Protein AF-A0A6G3TDX9-F1 (afdb_monomer)

Mean predicted aligned error: 9.87 Å

Foldseek 3Di:
DDDDDDDDPDDPPDPDQDDFDWAADPVRQKIKTWDAPDPPGPFIWIKMWGGPDPDIDIDTAHDPGGDDSPWHWHADPVRWIWIWDQDPQKTWIWIWDDDVPHIDIGTPGIHHDDDPPPD

Structure (mmCIF, N/CA/C/O backbone):
data_AF-A0A6G3TDX9-F1
#
_entry.id   AF-A0A6G3TDX9-F1
#
loop_
_atom_site.group_PDB
_atom_site.id
_atom_site.type_symbol
_atom_site.label_atom_id
_atom_site.label_alt_id
_atom_site.label_comp_id
_atom_site.label_asym_id
_atom_site.label_entity_id
_atom_site.label_seq_id
_atom_site.pdbx_PDB_ins_code
_atom_site.Cartn_x
_atom_site.Cartn_y
_atom_site.Cartn_z
_atom_site.occupancy
_atom_site.B_iso_or_equiv
_atom_site.auth_seq_id
_atom_site.auth_comp_id
_atom_site.auth_asym_id
_atom_site.auth_atom_id
_atom_site.pdbx_PDB_model_num
ATOM 1 N N . MET A 1 1 ? 19.898 -35.264 -2.817 1.00 43.19 1 MET A N 1
ATOM 2 C CA . MET A 1 1 ? 18.826 -35.116 -1.815 1.00 43.19 1 MET A CA 1
ATOM 3 C C . MET A 1 1 ? 19.438 -34.341 -0.661 1.00 43.19 1 MET A C 1
ATOM 5 O O . MET A 1 1 ? 20.154 -34.930 0.132 1.00 43.19 1 MET A O 1
ATOM 9 N N . THR A 1 2 ? 19.285 -33.019 -0.653 1.00 46.84 2 THR A N 1
ATOM 10 C CA . THR A 1 2 ? 19.831 -32.162 0.409 1.00 46.84 2 THR A CA 1
ATOM 11 C C . THR A 1 2 ? 18.643 -31.636 1.193 1.00 46.84 2 THR A C 1
ATOM 13 O O . THR A 1 2 ? 17.867 -30.842 0.672 1.00 46.84 2 THR A O 1
ATOM 16 N N . ALA A 1 3 ? 18.450 -32.166 2.398 1.00 39.59 3 ALA A N 1
ATOM 17 C CA . ALA A 1 3 ? 17.445 -31.690 3.334 1.00 39.59 3 ALA A CA 1
ATOM 18 C C . ALA 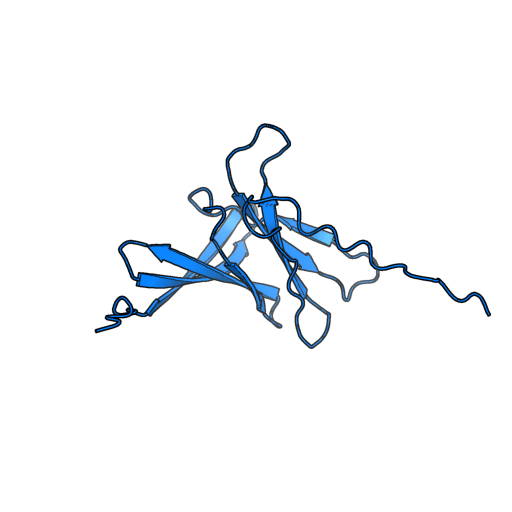A 1 3 ? 18.004 -30.458 4.058 1.00 39.59 3 ALA A C 1
ATOM 20 O O . ALA A 1 3 ? 19.026 -30.554 4.735 1.00 39.59 3 ALA A O 1
ATOM 21 N N . CYS A 1 4 ? 17.351 -29.308 3.906 1.00 45.56 4 CYS A N 1
ATOM 22 C CA . CYS A 1 4 ? 17.621 -28.143 4.740 1.00 45.56 4 CYS A CA 1
ATOM 23 C C . CYS A 1 4 ? 16.918 -28.348 6.085 1.00 45.56 4 CYS A C 1
ATOM 25 O O . CYS A 1 4 ? 15.689 -28.369 6.143 1.00 45.56 4 CYS A O 1
ATOM 27 N N . ALA A 1 5 ? 17.691 -28.520 7.154 1.00 51.22 5 ALA A N 1
ATOM 28 C CA . ALA A 1 5 ? 17.175 -28.411 8.510 1.00 51.22 5 ALA A CA 1
ATOM 29 C C . ALA A 1 5 ? 16.913 -26.927 8.810 1.00 51.22 5 ALA A C 1
ATOM 31 O O . ALA A 1 5 ? 17.806 -26.098 8.645 1.00 51.22 5 ALA A O 1
ATOM 32 N N . ILE A 1 6 ? 15.690 -26.597 9.225 1.00 57.28 6 ILE A N 1
ATOM 33 C CA . ILE A 1 6 ? 15.356 -25.293 9.802 1.00 57.28 6 ILE A CA 1
ATOM 34 C C . ILE A 1 6 ? 15.062 -25.509 11.283 1.00 57.28 6 ILE A C 1
ATOM 36 O O . ILE A 1 6 ? 14.081 -26.154 11.648 1.00 57.28 6 ILE A O 1
ATOM 40 N N . GLU A 1 7 ? 15.951 -25.024 12.141 1.00 54.69 7 GLU A N 1
ATOM 41 C CA . GLU A 1 7 ? 15.716 -24.976 13.581 1.00 54.69 7 GLU A CA 1
ATOM 42 C C . GLU A 1 7 ? 14.887 -23.719 13.896 1.00 54.69 7 GLU A C 1
ATOM 44 O O . GLU A 1 7 ? 15.243 -22.627 13.437 1.00 54.69 7 GLU A O 1
ATOM 49 N N . PRO A 1 8 ? 13.778 -23.816 14.651 1.00 45.53 8 PRO A N 1
ATOM 50 C CA . PRO A 1 8 ? 13.016 -22.644 15.041 1.00 45.53 8 PRO A CA 1
ATOM 51 C C . PRO A 1 8 ? 13.688 -22.017 16.262 1.00 45.53 8 PRO A C 1
ATOM 53 O O . PRO A 1 8 ? 13.599 -22.543 17.369 1.00 45.53 8 PRO A O 1
ATOM 56 N N . SER A 1 9 ? 14.341 -20.871 16.081 1.00 46.41 9 SER A N 1
ATOM 57 C CA . SER A 1 9 ? 14.753 -20.054 17.222 1.00 46.41 9 SER A CA 1
ATOM 58 C C . SER A 1 9 ? 13.597 -19.130 17.600 1.00 46.41 9 SER A C 1
ATOM 60 O O . SE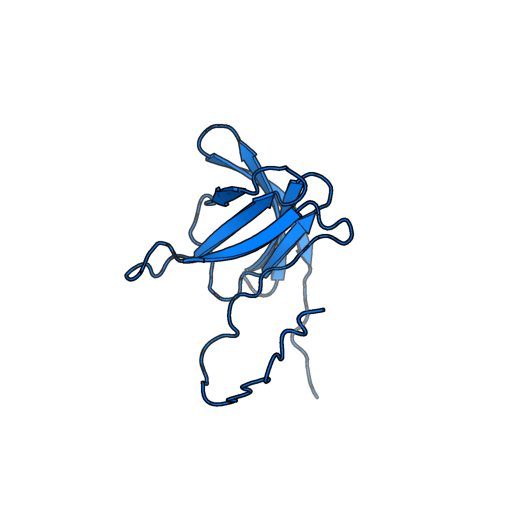R A 1 9 ? 13.432 -18.041 17.048 1.00 46.41 9 SER A O 1
ATOM 62 N N . ALA A 1 10 ? 12.735 -19.618 18.492 1.00 51.50 10 ALA A N 1
ATOM 63 C CA . ALA A 1 10 ? 11.758 -18.795 19.185 1.00 51.50 10 ALA A CA 1
ATOM 64 C C . ALA A 1 10 ? 12.417 -18.219 20.443 1.00 51.50 10 ALA A C 1
ATOM 66 O O . ALA A 1 10 ? 12.552 -18.912 21.447 1.00 51.50 10 ALA A O 1
ATOM 67 N N . ASP A 1 11 ? 12.804 -16.948 20.380 1.00 50.22 11 ASP A N 1
ATOM 68 C CA . ASP A 1 11 ? 13.046 -16.131 21.567 1.00 50.22 11 ASP A CA 1
ATOM 69 C C . ASP A 1 11 ? 11.858 -15.164 21.734 1.00 50.22 11 ASP A C 1
ATOM 71 O O . ASP A 1 11 ? 11.704 -14.243 20.922 1.00 50.22 11 ASP A O 1
ATOM 75 N N . PRO A 1 12 ? 10.962 -15.365 22.721 1.00 51.47 12 PRO A N 1
ATOM 76 C CA . PRO A 1 12 ? 9.927 -14.400 23.052 1.00 51.47 12 PRO A CA 1
ATOM 77 C C . PRO A 1 12 ? 10.502 -13.421 24.082 1.00 51.47 12 PRO A C 1
ATOM 79 O O . PRO A 1 12 ? 10.135 -13.434 25.254 1.00 51.47 12 PRO A O 1
ATOM 82 N N . GLY A 1 13 ? 11.448 -12.597 23.640 1.00 49.03 13 GLY A N 1
ATOM 83 C CA . GLY A 1 13 ? 12.182 -11.664 24.487 1.00 49.03 13 GLY A CA 1
ATOM 84 C C . GLY A 1 13 ? 12.286 -10.268 23.888 1.00 49.03 13 GLY A C 1
ATOM 85 O O . GLY A 1 13 ? 13.360 -9.681 23.909 1.00 49.03 13 GLY A O 1
ATOM 86 N N . ASN A 1 14 ? 11.204 -9.703 23.338 1.00 42.69 14 ASN A N 1
ATOM 87 C CA . ASN A 1 14 ? 11.175 -8.259 23.090 1.00 42.69 14 ASN A CA 1
ATOM 88 C C . ASN A 1 14 ? 9.755 -7.680 23.111 1.00 42.69 14 ASN A C 1
ATOM 90 O O . ASN A 1 14 ? 8.970 -7.892 22.189 1.00 42.69 14 ASN A O 1
ATOM 94 N N . SER A 1 15 ? 9.460 -6.897 24.148 1.00 52.66 15 SER A N 1
ATOM 95 C CA . SER A 1 15 ? 8.309 -5.993 24.218 1.00 52.66 15 SER A CA 1
ATOM 96 C C . SER A 1 15 ? 8.561 -4.789 23.297 1.00 52.66 15 SER A C 1
ATOM 98 O O . SER A 1 15 ? 8.885 -3.690 23.737 1.00 52.66 15 SER A O 1
ATOM 100 N N . GLY A 1 16 ? 8.496 -5.034 21.990 1.00 48.56 16 GLY A N 1
ATOM 101 C CA . GLY A 1 16 ? 8.606 -4.051 20.917 1.00 48.56 16 GLY A CA 1
ATOM 102 C C . GLY A 1 16 ? 7.702 -4.502 19.775 1.00 48.56 16 GLY A C 1
ATOM 103 O O . GLY A 1 16 ? 7.611 -5.703 19.530 1.00 48.56 16 GLY A O 1
ATOM 104 N N . ALA A 1 17 ? 6.992 -3.553 19.154 1.00 51.03 17 ALA A N 1
ATOM 105 C CA . ALA A 1 17 ? 5.903 -3.773 18.196 1.00 51.03 17 ALA A CA 1
ATOM 106 C C . ALA A 1 17 ? 6.109 -5.007 17.286 1.00 51.03 17 ALA A C 1
ATOM 108 O O . ALA A 1 17 ? 7.228 -5.208 16.796 1.00 51.03 17 ALA A O 1
ATOM 109 N N . PRO A 1 18 ? 5.064 -5.833 17.057 1.00 50.06 18 PRO A N 1
ATOM 110 C CA . PRO A 1 18 ? 5.175 -7.036 16.237 1.00 50.06 18 PRO A CA 1
ATOM 111 C C . PRO A 1 18 ? 5.870 -6.698 14.917 1.00 50.06 18 PRO A C 1
ATOM 113 O O . PRO A 1 18 ? 5.507 -5.736 14.241 1.00 50.06 18 PRO A O 1
ATOM 116 N N . ARG A 1 19 ? 6.927 -7.458 14.595 1.00 54.81 19 ARG A N 1
ATOM 117 C CA . ARG A 1 19 ? 7.709 -7.287 13.363 1.00 54.81 19 ARG A CA 1
ATOM 118 C C . ARG A 1 19 ? 6.730 -7.193 12.198 1.00 54.81 19 ARG A C 1
ATOM 120 O O . ARG A 1 19 ? 5.941 -8.117 12.037 1.00 54.81 19 ARG A O 1
ATOM 127 N N . ALA A 1 20 ? 6.797 -6.114 11.415 1.00 59.41 20 ALA A N 1
ATOM 128 C CA . ALA A 1 20 ? 5.981 -5.933 10.218 1.00 59.41 20 ALA A CA 1
ATOM 129 C C . ALA A 1 20 ? 6.150 -7.150 9.295 1.00 59.41 20 ALA A C 1
ATOM 131 O O . ALA A 1 20 ? 7.134 -7.259 8.556 1.00 59.41 20 ALA A O 1
ATOM 132 N N . GLY A 1 21 ? 5.230 -8.107 9.421 1.00 80.31 21 GLY A N 1
ATOM 133 C CA . GLY A 1 21 ? 5.215 -9.327 8.634 1.00 80.31 21 GLY A CA 1
ATOM 134 C C . GLY A 1 21 ? 4.993 -8.977 7.170 1.00 80.31 21 GLY A C 1
ATOM 135 O O . GLY A 1 21 ? 4.337 -7.986 6.850 1.00 80.31 21 GLY A O 1
ATOM 136 N N . CYS A 1 22 ? 5.569 -9.775 6.275 1.00 88.56 22 CYS A N 1
ATOM 137 C CA . CYS A 1 22 ? 5.164 -9.731 4.879 1.00 88.56 22 CYS A CA 1
ATOM 138 C C . CYS A 1 22 ? 3.925 -10.613 4.700 1.00 88.56 22 CYS A C 1
ATOM 140 O O . CYS A 1 22 ? 3.893 -11.754 5.164 1.00 88.56 22 CYS A O 1
ATOM 142 N N . SER A 1 23 ? 2.912 -10.075 4.030 1.00 95.25 23 SER A N 1
ATOM 143 C CA . SER A 1 23 ? 1.717 -10.809 3.616 1.00 95.25 23 SER A CA 1
ATOM 144 C C . SER A 1 23 ? 1.849 -11.167 2.143 1.00 95.25 23 SER A C 1
ATOM 146 O O . SER A 1 23 ? 2.371 -10.369 1.367 1.00 95.25 23 SER A O 1
ATOM 148 N N . ILE A 1 24 ? 1.366 -12.344 1.742 1.00 96.25 24 ILE A N 1
ATOM 149 C CA . ILE A 1 24 ? 1.440 -12.844 0.362 1.00 96.25 24 ILE A CA 1
ATOM 150 C C . ILE A 1 24 ? 0.025 -13.193 -0.110 1.00 96.25 24 ILE A C 1
ATOM 152 O O . ILE A 1 24 ? -0.789 -13.725 0.643 1.00 96.25 24 ILE A O 1
ATOM 156 N N . THR A 1 25 ? -0.286 -12.866 -1.361 1.00 97.69 25 THR A N 1
ATOM 157 C CA . THR A 1 25 ? -1.531 -13.286 -2.022 1.00 97.69 25 THR A CA 1
ATOM 158 C C . THR A 1 25 ? -1.608 -14.808 -2.148 1.00 97.69 25 THR A C 1
ATOM 160 O O . THR A 1 25 ? -0.592 -15.478 -2.302 1.00 97.69 25 THR A O 1
ATOM 163 N N . ALA A 1 26 ? -2.819 -15.370 -2.172 1.00 96.38 26 ALA A N 1
ATOM 164 C CA . ALA A 1 26 ? -3.013 -16.819 -2.311 1.00 96.38 26 ALA A CA 1
ATOM 165 C C . ALA A 1 26 ? -2.389 -17.403 -3.595 1.00 96.38 26 ALA A C 1
ATOM 167 O O . ALA A 1 26 ? -1.921 -18.537 -3.594 1.00 96.38 26 ALA A O 1
ATOM 168 N N . ALA A 1 27 ? -2.359 -16.621 -4.679 1.00 94.00 27 ALA A N 1
ATOM 169 C CA . ALA A 1 27 ? -1.724 -17.013 -5.936 1.00 94.00 27 ALA A CA 1
ATOM 170 C C . ALA A 1 27 ? -0.187 -16.905 -5.907 1.00 94.00 27 ALA A C 1
ATOM 172 O O . ALA A 1 27 ? 0.467 -17.313 -6.860 1.00 94.00 27 ALA A O 1
ATOM 173 N N . GLY A 1 28 ? 0.396 -16.325 -4.854 1.00 95.44 28 GLY A N 1
ATOM 174 C CA . GLY A 1 28 ? 1.838 -16.119 -4.726 1.00 95.44 28 GLY A CA 1
ATOM 175 C C . GLY A 1 28 ? 2.414 -15.012 -5.613 1.00 95.44 28 GLY A C 1
ATOM 176 O O . GLY A 1 28 ? 3.611 -14.773 -5.548 1.00 95.44 28 GLY A O 1
ATOM 177 N N . ALA A 1 29 ? 1.589 -14.322 -6.409 1.00 97.12 29 ALA A N 1
ATOM 178 C CA . ALA A 1 29 ? 2.037 -13.308 -7.365 1.00 97.12 29 ALA A CA 1
ATOM 179 C C . ALA A 1 29 ? 2.503 -12.008 -6.706 1.00 97.12 29 ALA A C 1
ATOM 181 O O . ALA A 1 29 ? 3.503 -11.414 -7.107 1.00 97.12 29 ALA A O 1
ATOM 182 N N . TYR A 1 30 ? 1.797 -11.586 -5.659 1.00 97.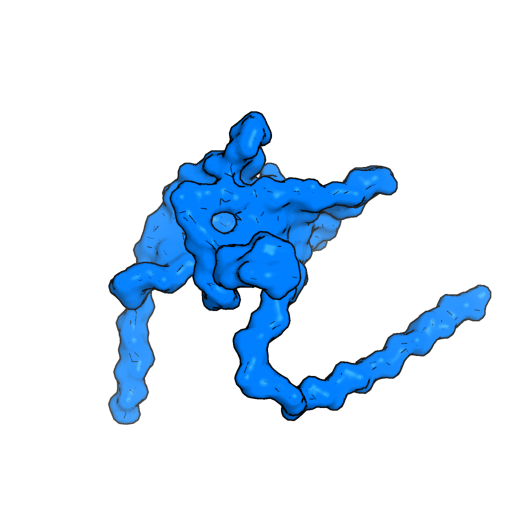88 30 TYR A N 1
ATOM 183 C CA . TYR A 1 30 ? 2.092 -10.347 -4.947 1.00 97.88 30 TYR A CA 1
ATOM 184 C C . TYR A 1 30 ? 2.310 -10.576 -3.461 1.00 97.88 30 TYR A C 1
ATOM 186 O O . TYR A 1 30 ? 1.623 -11.397 -2.844 1.00 97.88 30 TYR A O 1
ATOM 194 N N . ALA A 1 31 ? 3.213 -9.779 -2.893 1.00 97.94 31 ALA A N 1
ATOM 195 C CA . ALA A 1 31 ? 3.379 -9.606 -1.459 1.00 97.94 31 ALA A CA 1
ATOM 196 C C . ALA A 1 31 ? 3.341 -8.119 -1.075 1.00 97.94 31 ALA A C 1
ATOM 198 O O . ALA A 1 31 ? 3.518 -7.247 -1.926 1.00 97.94 31 ALA A O 1
ATOM 199 N N . ALA A 1 32 ? 3.087 -7.818 0.194 1.00 97.62 32 ALA A N 1
ATOM 200 C CA . ALA A 1 32 ? 3.252 -6.472 0.729 1.00 97.62 32 ALA A CA 1
ATOM 201 C C . ALA A 1 32 ? 3.758 -6.512 2.169 1.00 97.62 32 ALA A C 1
ATOM 203 O O . ALA A 1 32 ? 3.505 -7.470 2.902 1.00 97.62 32 ALA A O 1
ATOM 204 N N . ARG A 1 33 ? 4.465 -5.459 2.573 1.00 95.81 33 ARG A N 1
ATOM 205 C CA . ARG A 1 33 ? 4.925 -5.256 3.950 1.00 95.81 33 ARG A CA 1
ATOM 206 C C . ARG A 1 33 ? 4.994 -3.773 4.285 1.00 95.81 33 ARG A C 1
ATOM 208 O O . ARG A 1 33 ? 5.085 -2.936 3.389 1.00 95.81 33 ARG A O 1
ATOM 215 N N . LEU A 1 34 ? 5.021 -3.467 5.575 1.00 94.38 34 LEU A N 1
ATOM 216 C CA . LEU A 1 34 ? 5.391 -2.141 6.048 1.00 94.38 34 LEU A CA 1
ATOM 217 C C . LEU A 1 34 ? 6.923 -2.064 6.183 1.00 94.38 34 LEU A C 1
ATOM 219 O O . LEU A 1 34 ? 7.550 -2.910 6.831 1.00 94.38 34 LEU A O 1
ATOM 223 N N . ALA A 1 35 ? 7.532 -1.080 5.528 1.00 92.38 35 ALA A N 1
ATOM 224 C CA . ALA A 1 35 ? 8.969 -0.831 5.519 1.00 92.38 35 ALA A CA 1
ATOM 225 C C . ALA A 1 35 ? 9.295 0.487 6.234 1.00 92.38 35 ALA A C 1
ATOM 227 O O . ALA A 1 35 ? 8.448 1.371 6.338 1.00 92.38 35 ALA A O 1
ATOM 228 N N . ARG A 1 36 ? 10.528 0.618 6.737 1.00 89.94 36 ARG A N 1
ATOM 229 C CA . ARG A 1 36 ? 11.030 1.850 7.367 1.00 89.94 36 ARG A CA 1
ATOM 230 C C . ARG A 1 36 ? 11.878 2.644 6.388 1.00 89.94 36 ARG A C 1
ATOM 232 O O . ARG A 1 36 ? 12.654 2.059 5.628 1.00 89.94 36 ARG A O 1
ATOM 239 N N . SER A 1 37 ? 11.786 3.967 6.452 1.00 82.94 37 SER A N 1
ATOM 240 C CA . SER A 1 37 ? 12.602 4.903 5.668 1.00 82.94 37 SER A CA 1
ATOM 241 C C . SER A 1 37 ? 14.051 4.975 6.170 1.00 82.94 37 SER A C 1
ATOM 243 O O . SER A 1 37 ? 14.502 6.008 6.644 1.00 82.94 37 SER A O 1
ATOM 245 N N . GLY A 1 38 ? 14.799 3.874 6.067 1.00 76.69 38 GLY A N 1
ATOM 246 C CA . GLY A 1 38 ? 16.213 3.806 6.449 1.00 76.69 38 GLY A CA 1
ATOM 247 C C . GLY A 1 38 ? 16.472 3.590 7.951 1.00 76.69 38 GLY A C 1
ATOM 248 O O . GLY A 1 38 ? 15.530 3.501 8.739 1.00 76.69 38 GLY A O 1
ATOM 249 N N . PRO A 1 39 ? 17.753 3.456 8.348 1.00 68.44 39 PRO A N 1
ATOM 250 C CA . PRO A 1 39 ? 18.153 3.109 9.717 1.00 68.44 39 PRO A CA 1
ATOM 251 C C . PRO A 1 39 ? 17.785 4.179 10.756 1.00 68.44 39 PRO A C 1
ATOM 253 O O . PRO A 1 39 ? 17.389 3.822 11.862 1.00 68.44 39 PRO A O 1
ATOM 256 N N . ASP A 1 40 ? 17.834 5.456 10.369 1.00 72.62 40 ASP A N 1
ATOM 257 C CA . ASP A 1 40 ? 17.481 6.605 11.219 1.00 72.62 40 ASP A CA 1
ATOM 258 C C . ASP A 1 40 ? 16.064 7.140 10.935 1.00 72.62 40 ASP A C 1
ATOM 260 O O . ASP A 1 40 ? 15.669 8.195 11.426 1.00 72.62 40 ASP A O 1
ATOM 264 N N . GLY A 1 41 ? 15.299 6.443 10.089 1.00 65.88 41 GLY A N 1
ATOM 265 C CA . GLY A 1 41 ? 13.948 6.843 9.723 1.00 65.88 41 GLY A CA 1
ATOM 266 C C . GLY A 1 41 ? 12.914 6.389 10.742 1.00 65.88 41 GLY A C 1
ATOM 267 O O . GLY A 1 41 ? 12.751 5.188 10.993 1.00 65.88 41 GLY A O 1
ATOM 268 N N . ASP A 1 42 ? 12.146 7.350 11.243 1.00 73.69 42 ASP A N 1
ATOM 269 C CA . ASP A 1 42 ? 10.950 7.096 12.057 1.00 73.69 42 ASP A CA 1
ATOM 270 C C . ASP A 1 42 ? 9.685 6.899 11.208 1.00 73.69 42 ASP A C 1
ATOM 272 O O . ASP A 1 42 ? 8.643 6.497 11.717 1.00 73.69 42 ASP A O 1
ATOM 276 N N . ALA A 1 43 ? 9.772 7.149 9.899 1.00 85.38 43 ALA A N 1
ATOM 277 C CA . ALA A 1 43 ? 8.649 7.019 8.981 1.00 85.38 43 ALA A CA 1
ATOM 278 C C . ALA A 1 43 ? 8.508 5.589 8.446 1.00 85.38 43 ALA A C 1
ATOM 280 O O . ALA A 1 43 ? 9.481 4.993 7.963 1.00 85.38 43 ALA A O 1
ATOM 281 N N . TRP A 1 44 ? 7.276 5.081 8.461 1.00 91.81 44 TRP A N 1
ATOM 282 C CA . TRP A 1 44 ? 6.905 3.848 7.781 1.00 91.81 44 TRP A CA 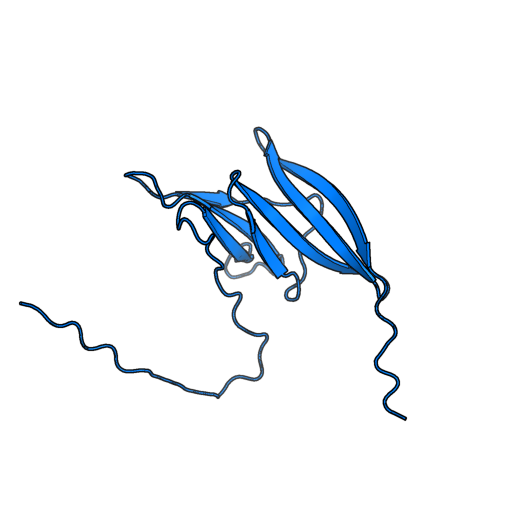1
ATOM 283 C C . TRP A 1 44 ? 6.261 4.134 6.425 1.00 91.81 44 TRP A C 1
ATOM 285 O O . TRP A 1 44 ? 5.631 5.174 6.227 1.00 91.81 44 TRP A O 1
ATOM 295 N N . TYR A 1 45 ? 6.408 3.204 5.486 1.00 93.50 45 TYR A N 1
ATOM 296 C CA . TYR A 1 45 ? 5.703 3.227 4.209 1.00 93.50 45 TYR A CA 1
ATOM 297 C C . TYR A 1 45 ? 5.345 1.807 3.747 1.00 93.50 45 TYR A C 1
ATOM 299 O O . TYR A 1 45 ? 6.083 0.857 4.032 1.00 93.50 45 TYR A O 1
ATOM 307 N N . PRO A 1 46 ? 4.232 1.627 3.019 1.00 95.50 46 PRO A N 1
ATOM 308 C CA . PRO A 1 46 ? 3.893 0.355 2.398 1.00 95.50 46 PRO A CA 1
ATOM 309 C C . PRO A 1 46 ? 4.836 0.051 1.236 1.00 95.50 46 PRO A C 1
ATOM 311 O O . PRO A 1 46 ? 5.160 0.917 0.428 1.00 95.50 46 PRO A O 1
ATOM 314 N N . GLU A 1 47 ? 5.244 -1.201 1.115 1.00 95.88 47 GLU A N 1
ATOM 315 C CA . GLU A 1 47 ? 6.043 -1.700 0.003 1.00 95.88 47 GLU A CA 1
ATOM 316 C C . GLU A 1 47 ? 5.305 -2.872 -0.643 1.00 95.88 47 GLU A C 1
ATOM 318 O O . GLU A 1 47 ? 4.857 -3.787 0.051 1.00 95.88 47 GLU A O 1
ATOM 323 N N . ARG A 1 48 ? 5.167 -2.845 -1.972 1.00 96.56 48 ARG A N 1
ATOM 324 C CA . ARG A 1 48 ? 4.569 -3.930 -2.759 1.00 96.56 48 ARG A CA 1
ATOM 325 C C . ARG A 1 48 ? 5.657 -4.731 -3.442 1.00 96.56 48 ARG A C 1
ATOM 327 O O . ARG A 1 48 ? 6.520 -4.155 -4.096 1.00 96.56 48 ARG A O 1
ATOM 334 N N . TRP A 1 49 ? 5.564 -6.049 -3.393 1.00 97.31 49 TRP A N 1
ATOM 335 C CA . TRP A 1 49 ? 6.464 -6.953 -4.096 1.00 97.31 49 TRP A CA 1
ATOM 336 C C . TRP A 1 49 ? 5.721 -7.709 -5.190 1.00 97.31 49 TRP A C 1
ATOM 338 O O . TRP A 1 49 ? 4.589 -8.147 -4.983 1.00 97.31 49 TRP A O 1
ATOM 348 N N . THR A 1 50 ? 6.375 -7.879 -6.334 1.00 96.88 50 THR A N 1
ATOM 349 C CA . THR A 1 50 ? 5.946 -8.785 -7.407 1.00 96.88 50 THR A CA 1
ATOM 350 C C . THR A 1 50 ? 6.874 -9.990 -7.388 1.00 96.88 50 THR A C 1
ATOM 352 O O . THR A 1 50 ? 8.092 -9.810 -7.387 1.00 96.88 50 THR A O 1
ATOM 355 N N . LEU A 1 51 ? 6.310 -11.194 -7.324 1.00 97.00 51 LEU A N 1
ATOM 356 C CA . LEU A 1 51 ? 7.037 -12.437 -7.049 1.00 97.00 51 LEU A CA 1
ATOM 357 C C 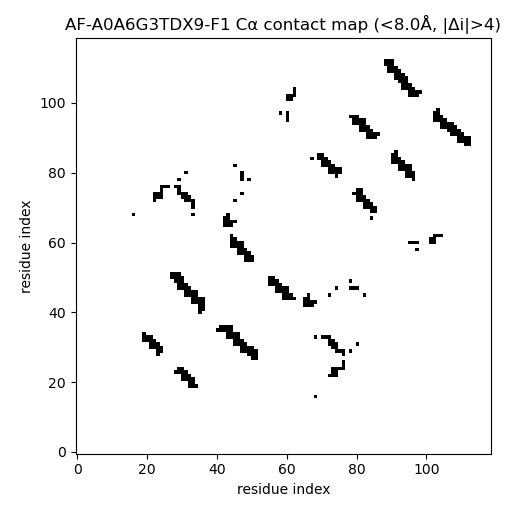. LEU A 1 51 ? 6.869 -13.503 -8.142 1.00 97.00 51 LEU A C 1
ATOM 359 O O . LEU A 1 51 ? 7.657 -14.441 -8.188 1.00 97.00 51 LEU A O 1
ATOM 363 N N . ASP A 1 52 ? 5.874 -13.374 -9.021 1.00 94.88 52 ASP A N 1
ATOM 364 C CA . ASP A 1 52 ? 5.563 -14.321 -10.106 1.00 94.88 52 ASP A CA 1
ATOM 365 C C . ASP A 1 52 ? 6.371 -14.101 -11.398 1.00 94.88 52 ASP A C 1
ATOM 367 O O . ASP A 1 52 ? 6.135 -14.766 -12.408 1.00 94.88 52 ASP A O 1
ATOM 371 N N . GLY A 1 53 ? 7.342 -13.187 -11.378 1.00 89.56 53 GLY A N 1
ATOM 372 C CA . GLY A 1 53 ? 8.270 -12.947 -12.481 1.00 89.56 53 GLY A CA 1
ATOM 373 C C . GLY A 1 53 ? 9.593 -13.712 -12.339 1.00 89.56 53 GLY A C 1
ATOM 374 O O . GLY A 1 53 ? 9.961 -14.117 -11.236 1.00 89.56 53 GLY A O 1
ATOM 375 N N . PRO A 1 54 ? 10.366 -13.860 -13.433 1.00 92.88 54 PRO A N 1
ATOM 376 C CA . PRO A 1 54 ? 11.722 -14.415 -13.366 1.00 92.88 54 PRO A CA 1
ATOM 377 C C . PRO A 1 54 ? 12.668 -13.556 -12.511 1.00 92.88 54 PRO A C 1
ATOM 379 O O . PRO A 1 54 ? 13.655 -14.065 -11.987 1.00 92.88 54 PRO A O 1
ATOM 382 N N . GLU A 1 55 ? 12.349 -12.268 -12.355 1.00 95.88 55 GLU A N 1
ATOM 383 C CA . GLU A 1 55 ? 13.082 -11.306 -11.534 1.00 95.88 55 GLU A CA 1
ATOM 384 C C . GLU A 1 55 ? 12.102 -10.605 -10.574 1.00 95.88 55 GLU A C 1
ATOM 386 O O . GLU A 1 55 ? 11.480 -9.605 -10.942 1.00 95.88 55 GLU A O 1
ATOM 391 N N . PRO A 1 56 ? 11.903 -11.141 -9.356 1.00 96.12 56 PRO A N 1
ATOM 392 C CA . PRO A 1 56 ? 11.088 -10.502 -8.330 1.00 96.12 56 PRO A CA 1
ATOM 393 C C . PRO A 1 56 ? 11.607 -9.111 -7.961 1.00 96.12 56 PRO A C 1
ATOM 395 O O . PRO A 1 56 ? 12.816 -8.892 -7.869 1.00 96.12 56 PRO A O 1
ATOM 398 N N . TYR A 1 57 ? 10.698 -8.174 -7.701 1.00 95.19 57 TYR A N 1
ATOM 399 C CA . TYR A 1 57 ? 11.064 -6.793 -7.380 1.00 95.19 57 TYR A CA 1
ATOM 400 C C . TYR A 1 57 ? 10.096 -6.139 -6.395 1.00 95.19 57 TYR A C 1
ATOM 402 O O . TYR A 1 57 ? 8.927 -6.522 -6.287 1.00 95.19 57 TYR A O 1
ATOM 410 N N . ALA A 1 58 ? 10.594 -5.116 -5.701 1.00 95.31 58 ALA A N 1
ATOM 411 C CA . ALA A 1 58 ? 9.848 -4.309 -4.746 1.00 95.31 58 ALA A CA 1
ATOM 412 C C . ALA A 1 58 ? 9.596 -2.897 -5.291 1.00 95.31 58 ALA A C 1
ATOM 414 O O . ALA A 1 58 ? 10.430 -2.327 -5.994 1.00 95.31 58 ALA A O 1
ATOM 415 N N . VAL A 1 59 ? 8.437 -2.337 -4.957 1.00 95.50 59 VAL A N 1
ATOM 416 C CA . VAL A 1 59 ? 8.037 -0.969 -5.285 1.00 95.50 59 VAL A CA 1
ATOM 417 C C . VAL A 1 59 ? 7.592 -0.282 -3.994 1.00 95.50 59 VAL A C 1
ATOM 419 O O . VAL A 1 59 ? 6.617 -0.739 -3.385 1.00 95.50 59 VAL A O 1
ATOM 422 N N . PRO A 1 60 ? 8.268 0.800 -3.567 1.00 94.62 60 PRO A N 1
ATOM 423 C CA . PRO A 1 60 ? 7.804 1.600 -2.445 1.00 94.62 60 PRO A CA 1
ATOM 424 C C . PRO A 1 60 ? 6.520 2.333 -2.844 1.00 94.62 60 PRO A C 1
ATOM 426 O O . PRO A 1 60 ? 6.410 2.851 -3.955 1.00 94.62 60 PRO A O 1
ATOM 429 N N . LEU A 1 61 ? 5.555 2.383 -1.931 1.00 95.56 61 LEU A N 1
ATOM 430 C CA . LEU A 1 61 ? 4.277 3.069 -2.108 1.00 95.56 61 LEU A CA 1
ATOM 431 C C . LEU A 1 61 ? 4.109 4.171 -1.047 1.00 95.56 61 LEU A C 1
ATOM 433 O O . LEU A 1 61 ? 3.202 4.083 -0.220 1.00 95.56 61 LEU A O 1
ATOM 437 N N . PRO A 1 62 ? 4.976 5.204 -1.017 1.00 91.56 62 PRO A N 1
ATOM 438 C CA . PRO A 1 62 ? 4.827 6.296 -0.062 1.00 91.56 62 PRO A CA 1
ATOM 439 C C . PRO A 1 62 ? 3.503 7.026 -0.310 1.00 91.56 62 PRO A C 1
ATOM 441 O O . PRO A 1 62 ? 3.215 7.419 -1.443 1.00 91.56 62 PRO A O 1
ATOM 444 N N . GLY A 1 63 ? 2.694 7.178 0.738 1.00 87.44 63 GLY A N 1
ATOM 445 C CA . GLY A 1 63 ? 1.472 7.977 0.698 1.00 87.44 63 GLY A CA 1
ATOM 446 C C . GLY A 1 63 ? 1.759 9.479 0.779 1.00 87.44 63 GLY A C 1
ATOM 447 O O . GLY A 1 63 ? 2.908 9.921 0.741 1.00 87.44 63 GLY A O 1
ATOM 448 N N . ASN A 1 64 ? 0.702 10.275 0.949 1.00 86.06 64 ASN A N 1
ATOM 449 C CA . ASN A 1 64 ? 0.829 11.721 1.190 1.00 86.06 64 ASN A CA 1
ATOM 450 C C . ASN A 1 64 ? 1.337 12.049 2.609 1.00 86.06 64 ASN A C 1
ATOM 452 O O . ASN A 1 64 ? 1.635 13.204 2.915 1.00 86.06 64 ASN A O 1
ATOM 456 N N . GLN A 1 65 ? 1.425 11.037 3.469 1.00 85.94 65 GLN A N 1
ATOM 457 C CA . GLN A 1 65 ? 1.875 11.096 4.849 1.00 85.94 65 GLN A CA 1
ATOM 458 C C . GLN A 1 65 ? 2.670 9.821 5.188 1.00 85.94 65 GLN A C 1
ATOM 460 O O . GLN A 1 65 ? 2.474 8.797 4.523 1.00 85.94 65 GLN A O 1
ATOM 465 N N . PRO A 1 66 ? 3.557 9.855 6.199 1.00 89.56 66 PRO A N 1
ATOM 466 C CA . PRO A 1 66 ? 4.146 8.636 6.744 1.00 89.56 66 PRO A CA 1
ATOM 467 C C . PRO A 1 66 ? 3.068 7.740 7.367 1.00 89.56 66 PRO A C 1
ATOM 469 O O . PRO A 1 66 ? 2.058 8.227 7.876 1.00 89.56 66 PRO A O 1
ATOM 472 N N . GLU A 1 67 ? 3.301 6.431 7.334 1.00 92.69 67 GLU A N 1
ATOM 473 C CA . GLU A 1 67 ? 2.473 5.460 8.043 1.00 92.69 67 GLU A CA 1
ATOM 474 C C . GLU A 1 67 ? 2.909 5.307 9.500 1.00 92.69 67 GLU A C 1
ATOM 476 O O . GLU A 1 67 ? 4.070 5.524 9.860 1.00 92.69 67 GLU A O 1
ATOM 481 N N . GLU A 1 68 ? 1.967 4.857 10.322 1.00 90.38 68 GLU A N 1
ATOM 482 C CA . GLU A 1 68 ? 2.218 4.475 11.705 1.00 90.38 68 GLU A CA 1
ATOM 483 C C . GLU A 1 68 ? 2.704 3.024 11.780 1.00 90.38 68 GLU A C 1
ATOM 485 O O . GLU A 1 68 ? 2.378 2.195 10.931 1.00 90.38 68 GLU A O 1
ATOM 490 N N . ALA A 1 69 ? 3.423 2.665 12.847 1.00 87.50 69 ALA A N 1
ATOM 491 C CA . ALA A 1 69 ? 3.903 1.291 13.045 1.00 87.50 69 ALA A CA 1
ATOM 492 C C . ALA A 1 69 ? 2.767 0.248 13.142 1.00 87.50 69 ALA A C 1
ATOM 494 O O . ALA A 1 69 ? 3.002 -0.939 12.927 1.00 87.50 69 ALA A O 1
ATOM 495 N N . GLY A 1 70 ? 1.553 0.690 13.492 1.00 88.50 70 GLY A N 1
ATOM 496 C CA . GLY A 1 70 ? 0.345 -0.136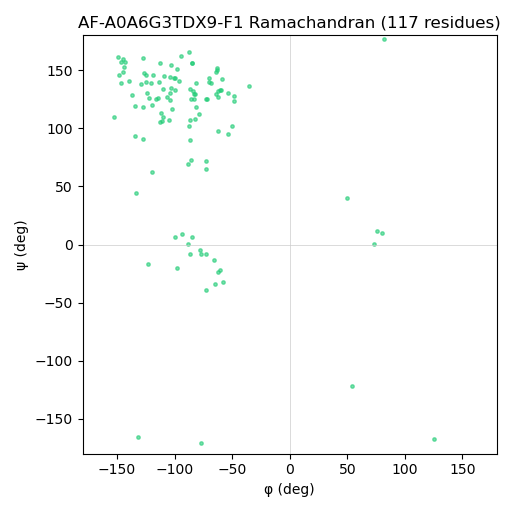 13.548 1.00 88.50 70 GLY A CA 1
ATOM 497 C C . GLY A 1 70 ? -0.429 -0.222 12.230 1.00 88.50 70 GLY A C 1
ATOM 498 O O . GLY A 1 70 ? -1.470 -0.871 12.203 1.00 88.50 70 GLY A O 1
ATOM 499 N N . THR A 1 71 ? 0.034 0.432 11.158 1.00 92.44 71 THR A N 1
ATOM 500 C CA . THR A 1 71 ? -0.571 0.294 9.831 1.00 92.44 71 THR A CA 1
ATOM 501 C C . THR A 1 71 ? -0.415 -1.144 9.345 1.00 92.44 71 THR A C 1
ATOM 503 O O . THR A 1 71 ? 0.686 -1.697 9.313 1.00 92.44 71 THR A O 1
ATOM 506 N N . GLU A 1 72 ? -1.517 -1.739 8.900 1.00 94.62 72 GLU A N 1
ATOM 507 C CA . GLU A 1 72 ? -1.521 -3.085 8.334 1.00 94.62 72 GLU A CA 1
ATOM 508 C C . GLU A 1 72 ? -1.646 -3.025 6.813 1.00 94.62 72 GLU A C 1
ATOM 510 O O . GLU A 1 72 ? -2.340 -2.169 6.258 1.00 94.62 72 GLU A O 1
ATOM 515 N N . VAL A 1 73 ? -0.969 -3.949 6.127 1.00 96.50 73 VAL A N 1
ATOM 516 C CA . VAL A 1 73 ? -0.965 -4.021 4.664 1.00 96.50 73 VAL A CA 1
ATOM 517 C C . VAL A 1 73 ? -1.289 -5.427 4.179 1.00 96.50 73 VAL A C 1
ATOM 519 O O . VAL A 1 73 ? -0.778 -6.420 4.697 1.00 96.50 73 VAL A O 1
ATOM 522 N N . GLN A 1 74 ? -2.116 -5.511 3.141 1.00 97.50 74 GLN A N 1
ATOM 523 C CA . GLN A 1 74 ? -2.491 -6.767 2.504 1.00 97.50 74 GLN A CA 1
ATOM 524 C C . GLN A 1 74 ? -2.407 -6.618 0.978 1.00 97.50 74 GLN A C 1
ATOM 526 O O . GLN A 1 74 ? -3.126 -5.798 0.402 1.00 97.50 74 GLN A O 1
ATOM 531 N N . PRO A 1 75 ? -1.568 -7.403 0.280 1.00 97.75 75 PRO A N 1
ATOM 532 C CA . PRO A 1 75 ? -1.528 -7.377 -1.177 1.00 97.75 75 PRO A CA 1
ATOM 533 C C . PRO A 1 75 ? -2.805 -7.986 -1.769 1.00 97.75 75 PRO A C 1
ATOM 535 O O . PRO A 1 75 ? -3.333 -8.979 -1.256 1.00 97.75 75 PRO A O 1
ATOM 538 N N . MET A 1 76 ? -3.272 -7.412 -2.874 1.00 97.56 76 MET A N 1
ATOM 539 C CA . MET A 1 76 ? -4.400 -7.889 -3.672 1.00 97.56 76 MET A CA 1
ATOM 540 C C . MET A 1 76 ? -3.901 -8.593 -4.939 1.00 97.56 76 MET A C 1
ATOM 542 O O . MET A 1 76 ? -2.814 -8.310 -5.442 1.00 97.56 76 MET A O 1
ATOM 546 N N . GLY A 1 77 ? -4.707 -9.510 -5.481 1.00 96.19 77 GLY A N 1
ATOM 547 C CA . GLY A 1 77 ? -4.355 -10.269 -6.690 1.00 96.19 77 GLY A CA 1
ATOM 548 C C . GLY A 1 77 ? -4.243 -9.425 -7.966 1.00 96.19 77 GLY A C 1
ATOM 549 O O . GLY A 1 77 ? -3.709 -9.899 -8.959 1.00 96.19 77 GLY A O 1
ATOM 550 N N . ASP A 1 78 ? -4.721 -8.182 -7.942 1.00 95.50 78 ASP A N 1
ATOM 551 C CA . ASP A 1 78 ? -4.615 -7.217 -9.041 1.00 95.50 78 ASP A CA 1
ATOM 552 C C . ASP A 1 78 ? -3.388 -6.292 -8.921 1.00 95.50 78 ASP A C 1
ATOM 554 O O . ASP A 1 78 ? -3.260 -5.316 -9.660 1.00 95.50 78 ASP A O 1
ATOM 558 N N . GLY A 1 79 ? -2.491 -6.574 -7.973 1.00 95.00 79 GLY A N 1
ATOM 559 C CA . GLY A 1 79 ? -1.271 -5.807 -7.759 1.00 95.00 79 GLY A CA 1
ATOM 560 C C . GLY A 1 79 ? -1.465 -4.509 -6.974 1.00 95.00 79 GLY A C 1
ATOM 561 O O . GLY A 1 79 ? -0.522 -3.718 -6.896 1.00 95.00 79 GLY A O 1
ATOM 562 N N . ARG A 1 80 ? -2.641 -4.262 -6.387 1.00 97.94 80 ARG A N 1
ATOM 563 C CA . ARG A 1 80 ? -2.851 -3.183 -5.406 1.00 97.94 80 ARG A CA 1
ATOM 564 C C . ARG A 1 80 ? -2.523 -3.655 -3.989 1.00 97.94 80 ARG A C 1
ATOM 566 O O . ARG A 1 80 ? -2.415 -4.853 -3.729 1.00 97.94 80 ARG A O 1
ATOM 573 N N . VAL A 1 81 ? -2.382 -2.715 -3.061 1.00 98.31 81 VAL A N 1
ATOM 574 C CA . VAL A 1 81 ? -2.183 -3.002 -1.633 1.00 98.31 81 VAL A CA 1
ATOM 575 C C . VAL A 1 81 ? -3.327 -2.388 -0.840 1.00 98.31 81 VAL A C 1
ATOM 577 O O . VAL A 1 81 ? -3.523 -1.178 -0.879 1.00 98.31 81 VAL A O 1
ATOM 580 N N . LEU A 1 82 ? -4.086 -3.214 -0.125 1.00 97.88 82 LEU A N 1
ATOM 581 C CA . LEU A 1 82 ? -5.021 -2.747 0.891 1.00 97.88 82 LEU A CA 1
ATOM 582 C C . LEU A 1 82 ? -4.220 -2.263 2.094 1.00 97.88 82 LEU A C 1
ATOM 584 O O . LEU A 1 82 ? -3.409 -3.014 2.632 1.00 97.88 82 LEU A O 1
ATOM 588 N N . VAL A 1 83 ? -4.465 -1.026 2.505 1.00 96.69 83 VAL A N 1
ATOM 589 C CA . VAL A 1 83 ? -3.919 -0.449 3.728 1.00 96.69 83 VAL A CA 1
ATOM 590 C C . VAL A 1 83 ? -5.043 -0.269 4.739 1.00 96.69 83 VAL A C 1
ATOM 592 O O . VAL A 1 83 ? -6.126 0.212 4.397 1.00 96.69 83 VAL A O 1
ATOM 595 N N . HIS A 1 84 ? -4.781 -0.679 5.974 1.00 95.81 84 HIS A N 1
ATOM 596 C CA . HIS A 1 84 ? -5.650 -0.476 7.120 1.00 95.81 84 HIS A CA 1
ATOM 597 C C . HIS A 1 84 ? -4.952 0.450 8.115 1.00 95.81 84 HIS A C 1
ATOM 599 O O . HIS A 1 84 ? -3.822 0.199 8.536 1.00 95.81 84 HIS A O 1
ATOM 605 N N . ARG A 1 85 ? -5.645 1.530 8.477 1.00 94.38 85 ARG A N 1
ATOM 606 C CA . ARG A 1 85 ? -5.180 2.543 9.426 1.00 94.38 85 ARG A CA 1
ATOM 607 C C . ARG A 1 85 ? -6.224 2.742 10.514 1.00 94.38 85 ARG A C 1
ATOM 609 O O . ARG A 1 85 ? -7.419 2.700 10.230 1.00 94.38 85 ARG A O 1
ATOM 616 N N . VAL A 1 86 ? -5.791 3.049 11.731 1.00 93.00 86 VAL A N 1
ATOM 617 C CA . VAL A 1 86 ? -6.696 3.458 12.812 1.00 93.00 86 VAL A CA 1
ATOM 618 C C . VAL A 1 86 ? -6.611 4.970 12.982 1.00 93.00 86 VAL A C 1
ATOM 620 O O . VAL A 1 86 ? -5.560 5.501 13.325 1.00 93.00 86 VAL A O 1
ATOM 623 N N . ALA A 1 87 ? -7.718 5.672 12.741 1.00 89.75 87 ALA A N 1
ATOM 624 C CA . ALA A 1 87 ? -7.790 7.126 12.853 1.00 89.75 87 ALA A CA 1
ATOM 625 C C . ALA A 1 87 ? -9.087 7.550 13.547 1.00 89.75 87 ALA A C 1
ATOM 627 O O . ALA A 1 87 ? -10.175 7.128 13.157 1.00 89.75 87 ALA A O 1
ATOM 628 N N . ALA A 1 88 ? -8.970 8.386 14.585 1.00 88.44 88 ALA A N 1
ATOM 629 C CA . ALA A 1 88 ? -10.103 8.885 15.373 1.00 88.44 88 ALA A CA 1
ATOM 630 C C . ALA A 1 88 ? -11.068 7.773 15.852 1.00 88.44 88 ALA A C 1
ATOM 632 O O . ALA A 1 88 ? -12.284 7.935 15.804 1.00 88.44 88 ALA A O 1
ATOM 633 N N . GLY A 1 89 ? -10.524 6.626 16.279 1.00 87.31 89 GLY A N 1
ATOM 634 C CA . GLY A 1 89 ? -11.311 5.477 16.752 1.00 87.31 89 GLY A CA 1
ATOM 635 C C . GLY A 1 89 ? -11.997 4.660 15.649 1.00 87.31 89 GLY A C 1
ATOM 636 O O . GLY A 1 89 ? -12.851 3.832 15.947 1.00 87.31 89 GLY A O 1
ATOM 637 N N . ARG A 1 90 ? -11.649 4.886 14.377 1.00 92.50 90 ARG A N 1
ATOM 638 C CA . ARG A 1 90 ? -12.222 4.184 13.220 1.00 92.50 90 ARG A CA 1
ATOM 639 C C . ARG A 1 90 ? -11.143 3.423 12.464 1.00 92.50 90 ARG A C 1
ATOM 641 O O . ARG A 1 90 ? -10.016 3.900 12.341 1.00 92.50 90 ARG A O 1
ATOM 648 N N . HIS A 1 91 ? -11.522 2.282 11.905 1.00 94.88 91 HIS A N 1
ATOM 649 C CA . HIS A 1 91 ? -10.700 1.492 10.995 1.00 94.88 91 HIS A CA 1
ATOM 650 C C . HIS A 1 91 ? -10.899 2.019 9.577 1.00 94.88 91 HIS A C 1
ATOM 652 O O . HIS A 1 91 ? -11.966 1.844 8.995 1.00 94.88 91 HIS A O 1
ATOM 658 N N . VAL A 1 92 ? -9.904 2.708 9.035 1.00 96.88 92 VAL A N 1
ATOM 659 C CA . VAL A 1 92 ? -9.930 3.329 7.708 1.00 96.88 92 VAL A CA 1
ATOM 660 C C . VAL A 1 92 ? -9.207 2.428 6.717 1.00 96.88 92 VAL A C 1
ATOM 662 O O . VAL A 1 92 ? -8.091 1.982 6.980 1.00 96.88 92 VAL A O 1
ATOM 665 N N . PHE A 1 93 ? -9.829 2.202 5.563 1.00 97.44 93 PHE A N 1
ATOM 666 C CA . PHE A 1 93 ? -9.296 1.344 4.512 1.00 97.44 93 PHE A CA 1
ATOM 667 C C . PHE A 1 93 ? -9.110 2.116 3.210 1.00 97.44 93 PHE A C 1
ATOM 669 O O . PHE A 1 93 ? -9.979 2.890 2.796 1.00 97.44 93 PHE A O 1
ATOM 676 N N . ALA A 1 94 ? -7.998 1.862 2.529 1.00 97.75 94 ALA A N 1
ATOM 677 C CA . ALA A 1 94 ? -7.732 2.387 1.196 1.00 97.75 94 ALA A CA 1
ATOM 678 C C . ALA A 1 94 ? -6.945 1.379 0.351 1.00 97.75 94 ALA A C 1
ATOM 680 O O . ALA A 1 94 ? -6.300 0.474 0.878 1.00 97.75 94 ALA A O 1
ATOM 681 N N . LEU A 1 95 ? -6.998 1.530 -0.970 1.00 98.00 95 LEU A N 1
ATOM 682 C CA . LEU A 1 95 ? -6.157 0.789 -1.903 1.00 98.00 95 LEU A CA 1
ATOM 683 C C . LEU A 1 95 ? -5.047 1.693 -2.419 1.00 98.00 95 LEU A C 1
ATOM 685 O O . LEU A 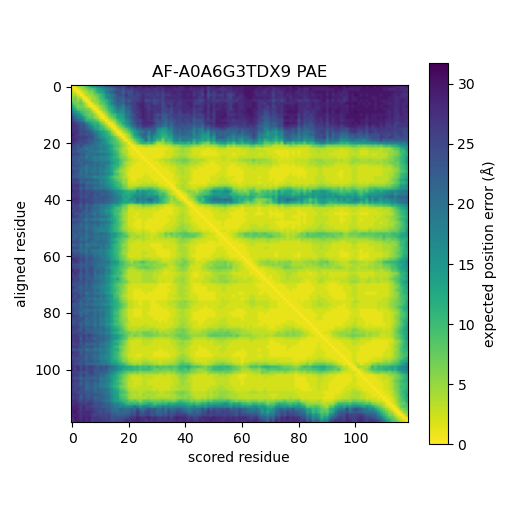1 95 ? -5.319 2.737 -3.009 1.00 98.00 95 LEU A O 1
ATOM 689 N N . LEU A 1 96 ? -3.811 1.249 -2.242 1.00 97.69 96 LEU A N 1
ATOM 690 C CA . LEU A 1 96 ? -2.622 1.881 -2.788 1.00 97.69 96 LEU A CA 1
ATOM 691 C C . LEU A 1 96 ? -2.219 1.200 -4.090 1.00 97.69 96 LEU A C 1
ATOM 693 O O . LEU A 1 96 ? -2.288 -0.028 -4.221 1.00 97.69 96 LEU A O 1
ATOM 697 N N . TYR A 1 97 ? -1.786 1.998 -5.057 1.00 96.06 97 TYR A N 1
ATOM 698 C CA . TYR A 1 97 ? -1.310 1.512 -6.344 1.00 96.06 97 TYR A CA 1
ATOM 699 C C . TYR A 1 97 ? -0.219 2.429 -6.908 1.00 96.06 97 TYR A C 1
ATOM 701 O O . TYR A 1 97 ? -0.278 3.641 -6.706 1.00 96.06 97 TYR A O 1
ATOM 709 N N . PRO A 1 98 ? 0.782 1.888 -7.624 1.00 93.62 98 PRO A N 1
ATOM 710 C CA . PRO A 1 98 ? 1.788 2.721 -8.273 1.00 93.62 98 PRO A CA 1
ATOM 711 C C . PRO A 1 98 ? 1.151 3.662 -9.305 1.00 93.62 98 PRO A C 1
ATOM 713 O O . PRO A 1 98 ? 0.369 3.224 -10.151 1.00 93.62 98 PRO A O 1
ATOM 716 N N . THR A 1 99 ? 1.523 4.941 -9.285 1.00 90.31 99 THR A N 1
ATOM 717 C CA . THR A 1 99 ? 1.120 5.938 -10.289 1.00 90.31 99 THR A CA 1
ATOM 718 C C . THR A 1 99 ? 2.319 6.769 -10.726 1.00 90.31 99 THR A C 1
ATOM 720 O O . THR A 1 99 ? 2.638 7.791 -10.115 1.00 90.31 99 THR A O 1
ATOM 723 N N . GLY A 1 100 ? 2.991 6.359 -11.805 1.00 84.06 100 GLY A N 1
ATOM 724 C CA . GLY A 1 100 ? 4.182 7.062 -12.291 1.00 84.06 100 GLY A CA 1
ATOM 725 C C . GLY A 1 100 ? 5.236 7.212 -11.178 1.00 84.06 100 GLY A C 1
ATOM 726 O O . GLY A 1 100 ? 5.653 6.192 -10.637 1.00 84.06 100 GLY A O 1
ATOM 727 N N . PRO A 1 101 ? 5.664 8.440 -10.816 1.00 83.31 101 PRO A N 1
ATOM 728 C CA . PRO A 1 101 ? 6.651 8.662 -9.755 1.00 83.31 101 PRO A CA 1
ATOM 729 C C . PRO A 1 101 ? 6.089 8.553 -8.325 1.00 83.31 101 PRO A C 1
ATOM 731 O O . PRO A 1 101 ? 6.855 8.688 -7.376 1.00 83.31 101 PRO A O 1
ATOM 734 N N . GLY A 1 102 ? 4.776 8.376 -8.152 1.00 88.88 102 GLY A N 1
ATOM 735 C CA . GLY A 1 102 ? 4.124 8.399 -6.843 1.00 88.88 102 GLY A CA 1
ATOM 736 C C . GLY A 1 102 ? 3.174 7.231 -6.607 1.00 88.88 102 GLY A C 1
ATOM 737 O O . GLY A 1 102 ? 3.154 6.246 -7.349 1.00 88.88 102 GLY A O 1
ATOM 738 N N . THR A 1 103 ? 2.350 7.388 -5.577 1.00 96.31 103 THR A N 1
ATOM 739 C CA . THR A 1 103 ? 1.353 6.405 -5.150 1.00 96.31 103 THR A CA 1
ATOM 740 C C . THR A 1 103 ? -0.038 6.995 -5.306 1.00 96.31 103 THR A C 1
ATOM 742 O O . THR A 1 103 ? -0.338 8.054 -4.757 1.00 96.31 103 THR A O 1
ATOM 745 N N . GLY A 1 104 ? -0.902 6.295 -6.031 1.00 96.62 104 GLY A N 1
ATOM 746 C CA . GLY A 1 104 ? -2.329 6.556 -6.030 1.00 96.62 104 GLY A CA 1
ATOM 747 C C . GLY A 1 104 ? -2.970 5.908 -4.811 1.00 96.62 104 GLY A C 1
ATOM 748 O O . GLY A 1 104 ? -2.645 4.772 -4.466 1.00 96.62 104 GLY A O 1
ATOM 749 N N . GLU A 1 105 ? -3.899 6.622 -4.181 1.00 97.19 105 GLU A N 1
ATOM 750 C CA . GLU A 1 105 ? -4.690 6.125 -3.060 1.00 97.19 105 GLU A CA 1
ATOM 751 C C . GLU A 1 105 ? -6.180 6.215 -3.402 1.00 97.19 105 GLU A C 1
ATOM 753 O O . GLU A 1 105 ? -6.685 7.276 -3.771 1.00 97.19 105 GLU A O 1
ATOM 758 N N . LEU A 1 106 ? -6.884 5.090 -3.281 1.00 97.19 106 LEU A N 1
ATOM 759 C CA . LEU A 1 106 ? -8.332 4.996 -3.442 1.00 97.19 106 LEU A CA 1
ATOM 760 C C . LEU A 1 106 ? -8.977 4.662 -2.087 1.00 97.19 106 LEU A C 1
ATOM 762 O O . LEU A 1 106 ? -8.897 3.508 -1.657 1.00 97.19 106 LEU A O 1
ATOM 766 N N . PRO A 1 107 ? -9.639 5.623 -1.419 1.00 96.69 107 PRO A N 1
ATOM 767 C CA . PRO A 1 107 ? -10.352 5.364 -0.172 1.00 96.69 107 PRO A CA 1
ATOM 768 C C . PRO A 1 107 ? -11.497 4.365 -0.377 1.00 96.69 107 PRO A C 1
ATOM 770 O O . PRO A 1 107 ? -12.309 4.528 -1.288 1.00 96.69 107 PRO A O 1
ATOM 773 N N . LEU A 1 108 ? -11.586 3.353 0.488 1.00 97.12 108 LEU A N 1
ATOM 774 C CA . LEU A 1 108 ? -12.689 2.383 0.504 1.00 97.12 108 LEU A CA 1
ATOM 775 C C . LEU A 1 108 ? -13.760 2.726 1.545 1.00 97.12 108 LEU A C 1
ATOM 777 O O . LEU A 1 108 ? -14.895 2.269 1.439 1.00 97.12 108 LEU A O 1
ATOM 781 N N . GLY A 1 109 ? -13.403 3.533 2.545 1.00 96.19 109 GLY A N 1
ATOM 782 C CA . GLY A 1 109 ? -14.287 3.939 3.630 1.00 96.19 109 GLY A CA 1
ATOM 783 C C . GLY A 1 109 ? -13.691 3.626 4.996 1.00 96.19 109 GLY A C 1
ATOM 784 O O . GLY A 1 109 ? -12.503 3.327 5.124 1.00 96.19 109 GLY A O 1
ATOM 785 N N . ALA A 1 110 ? -14.527 3.722 6.027 1.00 96.12 110 ALA A N 1
ATOM 786 C CA . ALA A 1 110 ? -14.122 3.452 7.396 1.00 96.12 110 ALA A CA 1
ATOM 787 C C . ALA A 1 110 ? -15.204 2.685 8.159 1.00 96.12 110 ALA A C 1
ATOM 789 O O . ALA A 1 110 ? -16.393 2.976 8.016 1.00 96.12 110 ALA A O 1
ATOM 790 N N . VAL A 1 111 ? -14.773 1.739 8.989 1.00 95.44 111 VAL A N 1
ATOM 791 C CA . VAL A 1 111 ? -15.616 0.952 9.889 1.00 95.44 111 VAL A CA 1
ATOM 792 C C . VAL A 1 111 ? -15.435 1.483 11.307 1.00 95.44 111 VAL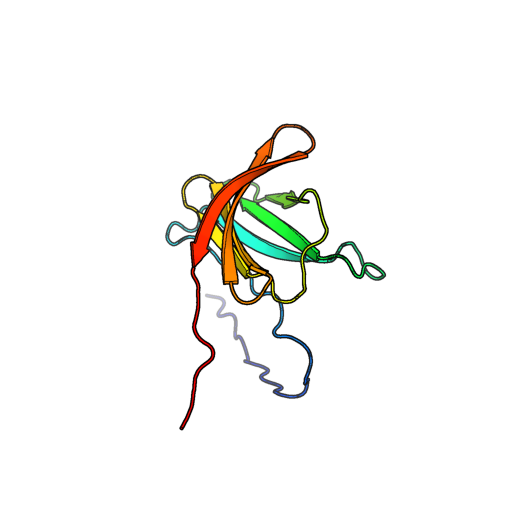 A C 1
ATOM 794 O O . VAL A 1 111 ? -14.315 1.677 11.778 1.00 95.44 111 VAL A O 1
ATOM 797 N N . GLU A 1 112 ? -16.545 1.747 11.984 1.00 90.88 112 GLU A N 1
ATOM 798 C CA . GLU A 1 112 ? -16.543 2.094 13.402 1.00 90.88 112 GLU A CA 1
ATOM 799 C C . GLU A 1 112 ? -16.496 0.808 14.222 1.00 90.88 112 GLU A C 1
ATOM 801 O O . GLU A 1 112 ? -17.289 -0.103 13.989 1.00 90.88 112 GLU A O 1
ATOM 80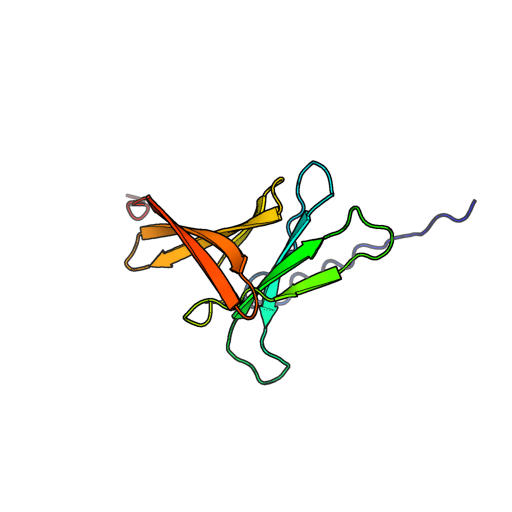6 N N . CYS A 1 113 ? -15.564 0.733 15.169 1.00 81.94 113 CYS A N 1
ATOM 807 C CA . CYS A 1 113 ? -15.534 -0.336 16.153 1.00 81.94 113 CYS A CA 1
ATOM 808 C C . CYS A 1 113 ? -15.853 0.293 17.512 1.00 81.94 113 CYS A C 1
ATOM 810 O O . CYS A 1 113 ? -15.075 1.134 17.976 1.00 81.94 113 CYS A O 1
ATOM 812 N N . PRO A 1 114 ? -16.998 -0.031 18.138 1.00 71.31 114 PRO A N 1
ATOM 813 C CA . PRO A 1 114 ? -17.214 0.372 19.514 1.00 71.31 114 PRO A CA 1
ATOM 814 C C . PRO A 1 114 ? -16.098 -0.242 20.359 1.00 71.31 114 PRO A C 1
ATOM 816 O O . PRO A 1 114 ? -15.781 -1.419 20.202 1.00 71.31 114 PRO A O 1
ATOM 819 N N . ALA A 1 115 ? -15.481 0.563 21.227 1.00 67.88 115 ALA A N 1
ATOM 820 C CA . ALA A 1 115 ? -14.503 0.042 22.172 1.00 67.88 115 ALA A CA 1
ATOM 821 C C . ALA A 1 115 ? -15.154 -1.110 22.941 1.00 67.88 115 ALA A C 1
ATOM 823 O O . ALA A 1 115 ? -16.276 -0.934 23.429 1.00 67.88 115 ALA A O 1
ATOM 824 N N . ASP A 1 116 ? -14.469 -2.258 23.013 1.00 63.16 116 ASP A N 1
ATOM 825 C CA . ASP A 1 116 ? -14.921 -3.418 23.780 1.00 63.16 116 ASP A CA 1
ATOM 826 C C . ASP A 1 116 ? -15.290 -2.934 25.180 1.00 63.16 116 ASP A C 1
ATOM 828 O O . ASP A 1 116 ? -14.441 -2.613 26.015 1.00 63.16 116 ASP A O 1
ATOM 832 N N . THR A 1 117 ? -16.590 -2.790 25.413 1.00 58.31 117 THR A N 1
ATOM 833 C CA . THR A 1 117 ? -17.120 -2.417 26.713 1.00 58.31 117 THR A CA 1
ATOM 834 C C . THR A 1 117 ? -17.239 -3.732 27.454 1.00 58.31 117 THR A C 1
ATOM 836 O O . THR A 1 117 ? -18.321 -4.296 27.581 1.00 58.31 117 THR A O 1
ATOM 839 N N . THR A 1 118 ? -16.093 -4.281 27.859 1.00 56.50 118 THR A N 1
ATOM 840 C CA . THR A 1 118 ? -16.062 -5.374 28.827 1.00 56.50 118 THR A CA 1
ATOM 841 C C . THR A 1 118 ? -16.667 -4.822 30.113 1.00 56.50 118 THR A C 1
ATOM 843 O O . THR A 1 118 ? -16.019 -4.061 30.833 1.00 56.50 118 THR A O 1
ATOM 846 N N . GLY A 1 119 ? -17.955 -5.110 30.308 1.00 47.81 119 GLY A N 1
ATOM 847 C CA . GLY A 1 119 ? -18.690 -4.871 31.547 1.00 47.81 119 GLY A CA 1
ATOM 848 C C . GLY A 1 119 ? -18.372 -5.899 32.619 1.00 47.81 119 GLY A C 1
ATOM 849 O O . GLY A 1 119 ? -17.775 -6.950 32.289 1.00 47.81 119 GLY A O 1
#

pLDDT: mean 83.65, std 17.96, range [39.59, 98.31]

Secondary structure (DSSP, 8-state):
---------------S----PPEE-TTSSEEEEEEESSTT---EEEEEEE-SSSS-EEEE---SSPBPTT-EEEE-TTS-EEEEEEETTEEEEEEEEEETTEEEEEEEEEEE-------

Radius of gyration: 16.94 Å; Cα contacts (8 Å, |Δi|>4): 221; chains: 1; bounding box: 38×47×45 Å

Nearest PDB structures (foldseek):
  3hfq-assembly2_B  TM=4.771E-01  e=7.597E-01  Lactiplantibacillus plantarum
  8t27-assembly1_A  TM=5.104E-01  e=1.827E+00  Porphyromonas gingivalis
  6ffy-assembly1_A-2  TM=3.297E-01  e=5.027E-01  Mus musculus
  7bf9-assembly1_AAA-2  TM=3.430E-01  e=3.962E+00  Bos taurus

Sequence (119 aa):
MTACAIEPSADPGNSGAPRAGCSITAAGAYAARLARSGPDGDAWYPERWTLDGPEPYAVPLPGNQPEEAGTEVQPMGDGRVLVHRVAAGRHVFALLYPTGPGTGELPLGAVECPADTTG

Solvent-accessible surface area (backbone atoms only — not comparable to full-atom values): 7351 Å² total; per-residue (Å²): 140,84,83,83,84,80,81,84,85,83,76,95,79,67,102,60,80,79,74,67,60,74,32,66,25,96,85,52,40,23,27,15,27,58,42,61,59,57,96,87,36,89,40,28,33,45,31,42,32,43,51,72,50,101,72,60,49,76,44,82,41,56,61,102,57,71,43,57,94,82,47,44,54,42,31,35,95,85,70,34,32,40,39,40,40,82,55,97,73,22,46,34,35,30,38,37,35,88,45,90,98,48,45,40,77,46,80,76,50,68,48,80,57,79,74,85,77,82,122

Organism: NCBI:txid194673